Protein AF-A0A0N0MND9-F1 (afdb_monomer_lite)

Secondary structure (DSSP, 8-state):
--SHHHHS-EEEE--SHHHHHHHHHHHHTT--S-EEEE-SSSSPPB-HHHIIIIITTTSS-GGGG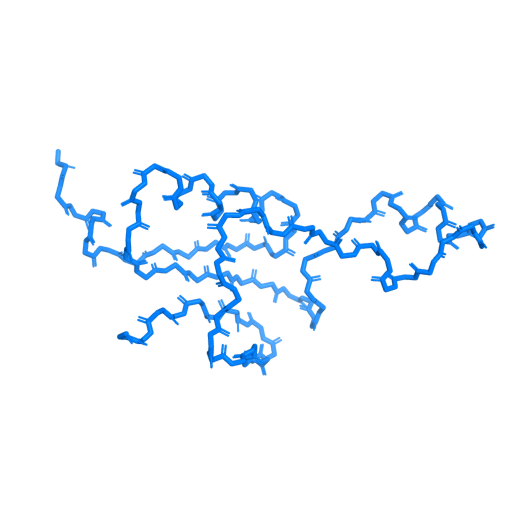BPP--S----SS----BTTBEEE----

pLDDT: mean 70.44, std 19.64, range [26.97, 93.56]

Radius of gyration: 14.97 Å; chains: 1; bounding box: 37×29×36 Å

Structure (mmCIF, N/CA/C/O backbone):
data_AF-A0A0N0MND9-F1
#
_entry.id   AF-A0A0N0MND9-F1
#
loop_
_atom_site.group_PDB
_atom_site.id
_atom_site.type_symbol
_atom_site.label_atom_id
_atom_site.label_alt_id
_atom_site.label_comp_id
_atom_site.label_asym_id
_atom_site.label_entity_id
_atom_site.label_seq_id
_atom_site.pdbx_PDB_ins_code
_atom_site.Cartn_x
_atom_site.Cartn_y
_atom_site.Cartn_z
_atom_site.occupancy
_atom_site.B_iso_or_equiv
_atom_site.auth_seq_id
_atom_site.auth_comp_id
_atom_site.auth_asym_id
_atom_site.auth_atom_id
_atom_site.pdbx_PDB_model_num
ATOM 1 N N . MET A 1 1 ? -15.531 13.691 19.437 1.00 42.97 1 MET A N 1
ATOM 2 C CA . MET A 1 1 ? -15.951 12.280 19.313 1.00 42.97 1 MET A CA 1
ATOM 3 C C . MET A 1 1 ? -14.716 11.373 19.263 1.00 42.97 1 MET A C 1
ATOM 5 O O . MET A 1 1 ? -14.219 11.138 18.173 1.00 42.97 1 MET A O 1
ATOM 9 N N . PRO A 1 2 ? -14.157 10.914 20.400 1.00 46.03 2 PRO A N 1
ATOM 10 C CA . PRO A 1 2 ? -12.950 10.075 20.439 1.00 46.03 2 PRO A CA 1
ATOM 11 C C . PRO A 1 2 ? -13.232 8.607 20.846 1.00 46.03 2 PRO A C 1
ATOM 13 O O . PRO A 1 2 ? -12.469 8.014 21.604 1.00 46.03 2 PRO A O 1
ATOM 16 N N . GLY A 1 3 ? -14.337 8.025 20.363 1.00 52.75 3 GLY A N 1
ATOM 17 C CA . GLY A 1 3 ? -14.714 6.620 20.624 1.00 52.75 3 GLY A CA 1
ATOM 18 C C . GLY A 1 3 ? -14.934 5.774 19.364 1.00 52.75 3 GLY A C 1
ATOM 19 O O . GLY A 1 3 ? -14.597 4.599 19.354 1.00 52.75 3 GLY A O 1
ATOM 20 N N . ASP A 1 4 ? -15.394 6.385 18.271 1.00 59.38 4 ASP A N 1
ATOM 21 C CA . ASP A 1 4 ? -15.948 5.669 17.109 1.00 59.38 4 ASP A CA 1
ATOM 22 C C . ASP A 1 4 ? -14.901 4.925 16.259 1.00 59.38 4 ASP A C 1
ATOM 24 O O . ASP A 1 4 ? -15.165 3.880 15.673 1.00 59.38 4 ASP A O 1
ATOM 28 N N . LEU A 1 5 ? -13.664 5.429 16.219 1.00 59.22 5 LEU A N 1
ATOM 29 C CA . LEU A 1 5 ? -12.577 4.790 15.468 1.00 59.22 5 LEU A CA 1
ATOM 30 C C . LEU A 1 5 ? -12.049 3.524 16.151 1.00 59.22 5 LEU A C 1
ATOM 32 O O . LEU A 1 5 ? -11.517 2.657 15.469 1.00 59.22 5 LEU A O 1
ATOM 36 N N . LYS A 1 6 ? -12.187 3.387 17.476 1.00 56.34 6 LYS A N 1
ATOM 37 C CA . LYS A 1 6 ? -11.677 2.200 18.183 1.00 56.34 6 LYS A CA 1
ATOM 38 C C . LYS A 1 6 ? -12.487 0.942 17.868 1.00 56.34 6 LYS A C 1
ATOM 40 O O . LYS A 1 6 ? -11.897 -0.134 17.878 1.00 56.34 6 LYS A O 1
ATOM 45 N N . ASP A 1 7 ? -13.750 1.101 17.475 1.00 64.50 7 ASP A N 1
ATOM 46 C CA . ASP A 1 7 ? -14.653 0.023 17.041 1.00 64.50 7 ASP A CA 1
ATOM 47 C C . ASP A 1 7 ? -14.941 0.055 15.521 1.00 64.50 7 ASP A C 1
ATOM 49 O O . ASP A 1 7 ? -15.577 -0.844 14.968 1.00 64.50 7 ASP A O 1
ATOM 53 N N . GLY A 1 8 ? -14.463 1.093 14.826 1.00 70.44 8 GLY A N 1
ATOM 54 C CA . GLY A 1 8 ? -14.685 1.323 13.401 1.00 70.44 8 GLY A CA 1
ATOM 55 C C . GLY A 1 8 ? 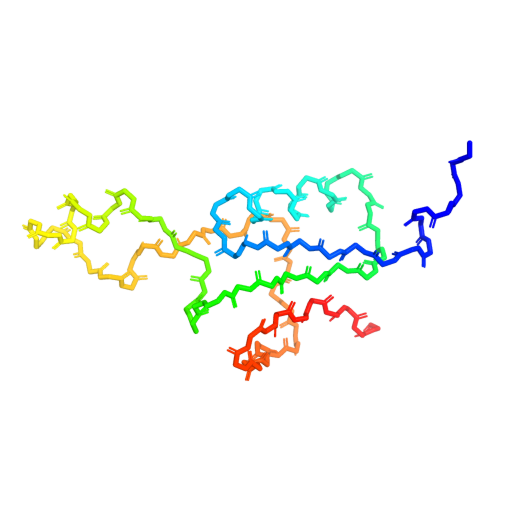-13.753 0.524 12.485 1.00 70.44 8 GLY A C 1
ATOM 56 O O . GLY A 1 8 ? -12.640 0.146 12.843 1.00 70.44 8 GLY A O 1
ATOM 57 N N . ARG A 1 9 ? -14.186 0.290 11.242 1.00 82.50 9 ARG A N 1
ATOM 58 C CA . ARG A 1 9 ? -13.359 -0.335 10.197 1.00 82.50 9 ARG A CA 1
ATOM 59 C C . ARG A 1 9 ? -12.687 0.736 9.339 1.00 82.50 9 ARG A C 1
ATOM 61 O O . ARG A 1 9 ? -13.367 1.608 8.808 1.00 82.50 9 ARG A O 1
ATOM 68 N N . VAL A 1 10 ? -11.377 0.614 9.124 1.00 84.38 10 VAL A N 1
ATOM 69 C CA . VAL A 1 10 ? -10.621 1.449 8.176 1.00 84.38 10 VAL A CA 1
ATOM 70 C C . VAL A 1 10 ? -10.290 0.644 6.921 1.00 84.38 10 VAL A C 1
ATOM 72 O O . VAL A 1 10 ? -9.811 -0.487 7.005 1.00 84.38 10 VAL A O 1
ATOM 75 N N . VAL A 1 11 ? -10.538 1.237 5.753 1.00 86.25 11 VAL A N 1
ATOM 76 C CA . VAL A 1 11 ? -10.201 0.668 4.442 1.00 86.25 11 VAL A CA 1
ATOM 77 C C . VAL A 1 11 ? -9.222 1.604 3.737 1.00 86.25 11 VAL A C 1
ATOM 79 O O . VAL A 1 11 ? -9.524 2.773 3.513 1.00 86.25 11 VAL A O 1
ATOM 82 N N . ILE A 1 12 ? -8.049 1.086 3.382 1.00 85.56 12 ILE A N 1
ATOM 83 C CA . ILE A 1 12 ? -6.984 1.793 2.672 1.00 85.56 12 ILE A CA 1
ATOM 84 C C . ILE A 1 12 ? -6.987 1.315 1.225 1.00 85.56 12 ILE A C 1
ATOM 86 O O . ILE A 1 12 ? -6.629 0.173 0.942 1.00 85.56 12 ILE A O 1
ATOM 90 N N . VAL A 1 13 ? -7.369 2.188 0.296 1.00 86.38 13 VAL A N 1
ATOM 91 C CA . VAL A 1 13 ? -7.343 1.879 -1.138 1.00 86.38 13 VAL A CA 1
ATOM 92 C C . VAL A 1 13 ? -6.007 2.329 -1.726 1.00 86.38 13 VAL A C 1
ATOM 94 O O . VAL A 1 13 ? -5.714 3.518 -1.810 1.00 86.38 13 VAL A O 1
ATOM 97 N N . GLY A 1 14 ? -5.192 1.354 -2.118 1.00 80.62 14 GLY A N 1
ATOM 98 C CA . GLY A 1 14 ? -3.861 1.511 -2.693 1.00 80.62 14 GLY A CA 1
ATOM 99 C C . GLY A 1 14 ? -2.809 0.707 -1.930 1.00 80.62 14 GLY A C 1
ATOM 100 O O . GLY A 1 14 ? -2.177 1.233 -1.018 1.00 80.62 14 GLY A O 1
ATOM 101 N N . ALA A 1 15 ? -2.546 -0.535 -2.351 1.00 77.00 15 ALA A N 1
ATOM 102 C CA . ALA A 1 15 ? -1.505 -1.417 -1.795 1.00 77.00 15 ALA A CA 1
ATOM 103 C C . ALA A 1 15 ? -0.075 -1.018 -2.235 1.00 77.00 15 ALA A C 1
ATOM 105 O O . ALA A 1 15 ? 0.715 -1.829 -2.706 1.00 77.00 15 ALA A O 1
ATOM 106 N N . SER A 1 16 ? 0.243 0.271 -2.120 1.00 81.62 16 SER A N 1
ATOM 107 C CA . SER A 1 16 ? 1.551 0.854 -2.431 1.00 81.62 16 SER A CA 1
ATOM 108 C C . SER A 1 16 ? 2.297 1.234 -1.151 1.00 81.62 16 SER A C 1
ATOM 110 O O . SER A 1 16 ? 1.786 1.049 -0.047 1.00 81.62 16 SER A O 1
ATOM 112 N N . LEU A 1 17 ? 3.477 1.847 -1.289 1.00 85.56 17 LEU A N 1
ATOM 113 C CA . LEU A 1 17 ? 4.217 2.416 -0.160 1.00 85.56 17 LEU A CA 1
ATOM 114 C C . LEU A 1 17 ? 3.356 3.339 0.708 1.00 85.56 17 LEU A C 1
ATOM 116 O O . LEU A 1 17 ? 3.400 3.229 1.926 1.00 85.56 17 LEU A O 1
ATOM 120 N N . ALA A 1 18 ? 2.556 4.217 0.099 1.00 86.38 18 ALA A N 1
ATOM 121 C CA . ALA A 1 18 ? 1.720 5.146 0.853 1.00 86.38 18 ALA A CA 1
ATOM 122 C C . ALA A 1 18 ? 0.666 4.411 1.696 1.00 86.38 18 ALA A C 1
ATOM 124 O O . ALA A 1 18 ? 0.488 4.729 2.868 1.00 86.38 18 ALA A O 1
ATOM 125 N N . GLY A 1 19 ? 0.014 3.392 1.126 1.00 86.12 19 GLY A N 1
ATOM 126 C CA . GLY A 1 19 ? -0.976 2.594 1.849 1.00 86.12 19 GLY A CA 1
ATOM 127 C C . GLY A 1 19 ? -0.355 1.743 2.952 1.00 86.12 19 GLY A C 1
ATOM 128 O O . GLY A 1 19 ? -0.914 1.659 4.042 1.00 86.12 19 GLY A O 1
ATOM 129 N N . LEU A 1 20 ? 0.832 1.179 2.702 1.00 85.50 20 LEU A N 1
ATOM 130 C CA . LEU A 1 20 ? 1.594 0.449 3.713 1.00 85.50 20 LEU A CA 1
ATOM 131 C C . LEU A 1 20 ? 1.966 1.361 4.889 1.00 85.50 20 LEU A C 1
ATOM 133 O O . LEU A 1 20 ? 1.679 1.022 6.031 1.00 85.50 20 LEU A O 1
ATOM 137 N N . ARG A 1 21 ? 2.528 2.548 4.618 1.00 87.75 21 ARG A N 1
ATOM 138 C CA . ARG A 1 21 ? 2.897 3.506 5.673 1.00 87.75 21 ARG A CA 1
ATOM 139 C C . ARG A 1 21 ? 1.684 4.036 6.432 1.00 87.75 21 ARG A C 1
ATOM 141 O O . ARG A 1 21 ? 1.761 4.210 7.640 1.00 87.75 21 ARG A O 1
ATOM 148 N N . ALA A 1 22 ? 0.555 4.252 5.757 1.00 88.00 22 ALA A N 1
ATOM 149 C CA . ALA A 1 22 ? -0.689 4.628 6.423 1.00 88.00 22 ALA A CA 1
ATOM 150 C C . ALA A 1 22 ? -1.188 3.521 7.368 1.00 88.00 22 ALA A C 1
ATOM 152 O O . ALA A 1 22 ? -1.623 3.811 8.480 1.00 88.00 22 ALA A O 1
ATOM 153 N N . ALA A 1 23 ? -1.095 2.255 6.949 1.00 84.44 23 ALA A N 1
ATOM 154 C CA . ALA A 1 23 ? -1.456 1.120 7.792 1.00 84.44 23 ALA A CA 1
ATOM 155 C C . ALA A 1 23 ? -0.545 1.006 9.022 1.00 84.44 23 ALA A C 1
ATOM 157 O O . ALA A 1 23 ? -1.043 0.800 10.128 1.00 84.44 23 ALA A O 1
ATOM 158 N N . GLU A 1 24 ? 0.767 1.163 8.837 1.00 85.00 24 GLU A N 1
ATOM 159 C CA . GLU A 1 24 ? 1.750 1.160 9.925 1.00 85.00 24 GLU A CA 1
ATOM 160 C C . GLU A 1 24 ? 1.494 2.298 10.913 1.00 85.00 24 GLU A C 1
ATOM 162 O O . GLU A 1 24 ? 1.334 2.030 12.100 1.00 85.00 24 GLU A O 1
ATOM 167 N N . ALA A 1 25 ? 1.334 3.532 10.427 1.00 87.31 25 ALA A N 1
ATOM 168 C CA . ALA A 1 25 ? 1.054 4.690 11.270 1.00 87.31 25 ALA A CA 1
ATOM 169 C C . ALA A 1 25 ? -0.221 4.494 12.102 1.00 87.31 25 ALA A C 1
ATOM 171 O O . ALA A 1 25 ? -0.226 4.740 13.303 1.00 87.31 25 ALA A O 1
ATOM 172 N N . LEU A 1 26 ? -1.296 3.963 11.504 1.00 84.19 26 LEU A N 1
ATOM 173 C CA . LEU A 1 26 ? -2.515 3.641 12.250 1.00 84.19 26 LEU A CA 1
ATOM 174 C C . LEU A 1 26 ? -2.244 2.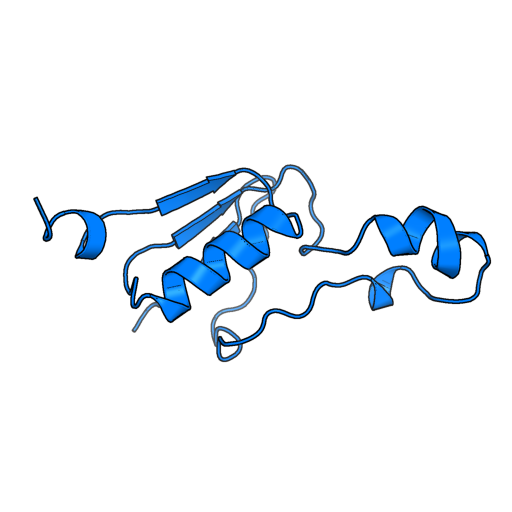635 13.376 1.00 84.19 26 LEU A C 1
ATOM 176 O O . LEU A 1 26 ? -2.777 2.783 14.475 1.00 84.19 26 LEU A O 1
ATOM 180 N N . ARG A 1 27 ? -1.415 1.615 13.134 1.00 82.19 27 ARG A N 1
ATOM 181 C CA . ARG A 1 27 ? -1.057 0.630 14.164 1.00 82.19 27 ARG A CA 1
ATOM 182 C C . ARG A 1 27 ? -0.177 1.227 15.261 1.00 82.19 27 ARG A C 1
ATOM 184 O O . ARG A 1 27 ? -0.417 0.910 16.425 1.00 82.19 27 ARG A O 1
ATOM 191 N N . GLU A 1 28 ? 0.788 2.070 14.911 1.00 83.06 28 GLU A N 1
ATOM 192 C CA . GLU A 1 28 ? 1.660 2.773 15.862 1.00 83.06 28 GLU A CA 1
ATOM 193 C C . GLU A 1 28 ? 0.866 3.724 16.767 1.00 83.06 28 GLU A C 1
ATOM 195 O O . GLU A 1 28 ? 1.070 3.734 17.978 1.00 83.06 28 GLU A O 1
ATOM 200 N N . GLU A 1 29 ? -0.129 4.416 16.210 1.00 84.38 29 GLU A N 1
ATOM 201 C CA . GLU A 1 29 ? -1.056 5.298 16.937 1.00 84.38 29 GLU A CA 1
ATOM 202 C C . GLU A 1 29 ? -2.109 4.532 17.771 1.00 84.38 29 GLU A C 1
ATOM 204 O O . GLU A 1 29 ? -3.019 5.115 18.365 1.00 84.38 29 GLU A O 1
ATOM 209 N N . GLY A 1 30 ? -2.015 3.200 17.836 1.00 81.06 30 GLY A N 1
ATOM 210 C CA . GLY A 1 30 ? -2.870 2.372 18.684 1.00 81.06 30 GLY A CA 1
ATOM 211 C C . GLY A 1 30 ? -4.232 2.021 18.082 1.00 81.06 30 GLY A C 1
ATOM 212 O O . GLY A 1 30 ? -5.132 1.603 18.816 1.00 81.06 30 GLY A O 1
ATOM 213 N N . PHE A 1 31 ? -4.413 2.130 16.761 1.00 79.06 31 PHE A N 1
ATOM 214 C CA . PHE A 1 31 ? -5.598 1.599 16.086 1.00 79.06 31 PHE A CA 1
ATOM 215 C C . PHE A 1 31 ? -5.577 0.067 16.135 1.00 79.06 31 PHE A C 1
ATOM 217 O O . PHE A 1 31 ? -4.832 -0.613 15.420 1.00 79.06 31 PHE A O 1
ATOM 224 N N . THR A 1 32 ? -6.405 -0.515 16.995 1.00 77.88 32 THR A N 1
ATOM 225 C CA . THR A 1 32 ? -6.473 -1.969 17.200 1.00 77.88 32 THR A CA 1
ATOM 226 C C . THR A 1 32 ? -7.522 -2.650 16.337 1.00 77.88 32 THR A C 1
ATOM 228 O O . THR A 1 32 ? -7.404 -3.853 16.098 1.00 77.88 32 THR A O 1
ATOM 231 N N . SER A 1 33 ? -8.464 -1.869 15.815 1.00 80.75 33 SER A N 1
ATOM 232 C CA . SER A 1 33 ? -9.629 -2.315 15.063 1.00 80.75 33 SER A CA 1
ATOM 233 C C . SER A 1 33 ? -9.315 -2.865 13.661 1.00 80.75 33 SER A C 1
ATOM 235 O O . SER A 1 33 ? -8.149 -3.029 13.263 1.00 80.75 33 SER A O 1
ATOM 237 N N . SER A 1 34 ? -10.374 -3.210 12.921 1.00 81.31 34 SER A N 1
ATOM 238 C CA . SER A 1 34 ? -10.299 -3.798 11.578 1.00 81.31 34 SER A CA 1
ATOM 239 C C . SER A 1 34 ? -9.660 -2.826 10.584 1.00 81.31 34 SER A C 1
ATOM 241 O O . SER A 1 34 ? -10.189 -1.742 10.341 1.00 81.31 34 SER A O 1
ATOM 243 N N . LEU A 1 35 ? -8.565 -3.251 9.952 1.00 80.06 35 LEU A N 1
ATOM 244 C CA . LEU A 1 35 ? -7.853 -2.491 8.926 1.00 80.06 35 LEU A CA 1
ATOM 245 C C . LEU A 1 35 ? -7.766 -3.346 7.661 1.00 80.06 35 LEU A C 1
ATOM 247 O O . LEU A 1 35 ? -7.323 -4.485 7.719 1.00 80.06 35 LEU A O 1
ATOM 251 N N . VAL A 1 36 ? -8.216 -2.824 6.527 1.00 82.81 36 VAL A N 1
ATOM 252 C CA . VAL A 1 36 ? -8.256 -3.555 5.251 1.00 82.81 36 VAL A CA 1
ATOM 253 C C . VAL A 1 36 ? -7.479 -2.761 4.215 1.00 82.81 36 VAL A C 1
ATOM 255 O O . VAL A 1 36 ? -7.715 -1.568 4.063 1.00 82.81 36 VAL A O 1
ATOM 258 N N . GLY A 1 37 ? -6.560 -3.406 3.503 1.00 79.94 37 GLY A N 1
ATOM 259 C CA . GLY A 1 37 ? -5.879 -2.826 2.348 1.00 79.94 37 GLY A CA 1
ATOM 260 C C . GLY A 1 37 ? -6.550 -3.286 1.057 1.00 79.94 37 GLY A C 1
ATOM 261 O O . GLY A 1 37 ? -6.953 -4.429 0.931 1.00 79.94 37 GLY A O 1
ATOM 262 N N . VAL A 1 38 ? -6.681 -2.438 0.053 1.00 81.81 38 VAL A N 1
ATOM 263 C CA . VAL A 1 38 ? -7.266 -2.815 -1.242 1.00 81.81 38 VAL A CA 1
ATOM 264 C C . VAL A 1 38 ? -6.269 -2.426 -2.315 1.00 81.81 38 VAL A C 1
ATOM 266 O O . VAL A 1 38 ? -5.874 -1.269 -2.410 1.00 81.81 38 VAL A O 1
ATOM 269 N N . GLY A 1 39 ? -5.811 -3.391 -3.102 1.00 80.56 39 GLY A N 1
ATOM 270 C CA . GLY A 1 39 ? -4.883 -3.171 -4.205 1.00 80.56 39 GLY A CA 1
ATOM 271 C C . GLY A 1 39 ? -5.457 -3.772 -5.474 1.00 80.56 39 GLY A C 1
ATOM 272 O O . GLY A 1 39 ? -6.024 -4.857 -5.428 1.00 80.56 39 GLY A O 1
ATOM 273 N N . GLY A 1 40 ? -5.307 -3.070 -6.596 1.00 77.50 40 GLY A N 1
ATOM 274 C CA . GLY A 1 40 ? -5.704 -3.584 -7.912 1.00 77.50 40 GLY A CA 1
ATOM 275 C C . GLY A 1 40 ? -4.674 -4.524 -8.542 1.00 77.50 40 GLY A C 1
ATOM 276 O O . GLY A 1 40 ? -4.869 -4.980 -9.661 1.00 77.50 40 GLY A O 1
ATOM 277 N N . GLU A 1 41 ? -3.563 -4.779 -7.853 1.00 78.31 41 GLU A N 1
ATOM 278 C CA . GLU A 1 41 ? -2.487 -5.646 -8.318 1.00 78.31 41 GLU A CA 1
ATOM 279 C C . GLU A 1 41 ? -2.430 -6.898 -7.442 1.00 78.31 41 GLU A C 1
ATOM 281 O O . GLU A 1 41 ? -2.590 -6.773 -6.228 1.00 78.31 41 GLU A O 1
ATOM 286 N N . PRO A 1 42 ? -2.156 -8.083 -8.016 1.00 74.50 42 PRO A N 1
ATOM 287 C CA . PRO A 1 42 ? -2.090 -9.344 -7.274 1.00 74.50 42 PRO A CA 1
ATOM 288 C C . PRO A 1 42 ? -0.781 -9.510 -6.482 1.00 74.50 42 PRO A C 1
ATOM 290 O O . PRO A 1 42 ? -0.540 -10.564 -5.898 1.00 74.50 42 PRO A O 1
ATOM 293 N N . HIS A 1 43 ? 0.086 -8.496 -6.490 1.00 77.19 43 HIS A N 1
ATOM 294 C CA . HIS A 1 43 ? 1.395 -8.531 -5.852 1.00 77.1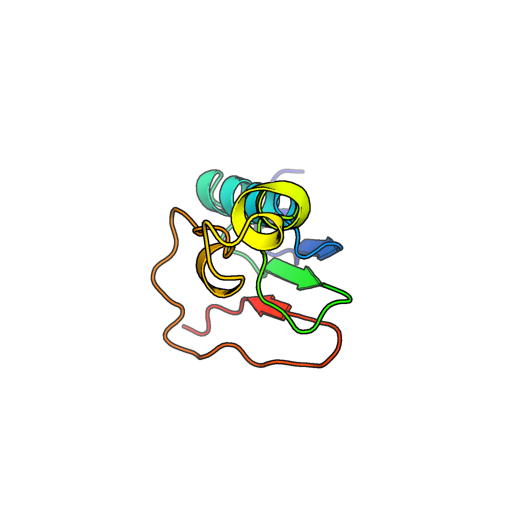9 43 HIS A CA 1
ATOM 295 C C . HIS A 1 43 ? 1.342 -7.854 -4.474 1.00 77.19 43 HIS A C 1
ATOM 297 O O . HIS A 1 43 ? 0.654 -6.839 -4.321 1.00 77.19 43 HIS A O 1
ATOM 303 N N . PRO A 1 44 ? 2.110 -8.348 -3.487 1.00 75.75 44 PRO A N 1
ATOM 304 C CA . PRO A 1 44 ? 2.339 -7.624 -2.242 1.00 75.75 44 PRO A CA 1
ATOM 305 C C . PRO A 1 44 ? 2.908 -6.218 -2.497 1.00 75.75 44 PRO A C 1
ATOM 307 O O . PRO A 1 44 ? 3.554 -6.008 -3.526 1.00 75.75 44 PRO A O 1
ATOM 310 N N . PRO A 1 45 ? 2.745 -5.258 -1.566 1.00 81.19 45 PRO A N 1
ATOM 311 C CA . PRO A 1 45 ? 3.281 -3.911 -1.727 1.00 81.19 45 PRO A CA 1
ATOM 312 C C . PRO A 1 45 ? 4.781 -3.914 -2.038 1.00 81.19 45 PRO A C 1
ATOM 314 O O . PRO A 1 45 ? 5.589 -4.459 -1.285 1.00 81.19 45 PRO A O 1
ATOM 317 N N . TYR A 1 46 ? 5.163 -3.266 -3.136 1.00 85.31 46 TYR A N 1
ATOM 318 C CA . TYR A 1 46 ? 6.541 -3.237 -3.616 1.00 85.31 46 TYR A CA 1
ATOM 319 C C . TYR A 1 46 ? 6.971 -1.826 -4.052 1.00 85.31 46 TYR A C 1
ATOM 321 O O . TYR A 1 46 ? 6.170 -0.941 -4.374 1.00 85.31 46 TYR A O 1
ATOM 329 N N . GLY A 1 47 ? 8.281 -1.597 -4.043 1.00 84.38 47 GLY A N 1
ATOM 330 C CA . GLY A 1 47 ? 8.921 -0.347 -4.412 1.00 84.38 47 GLY A CA 1
ATOM 331 C C . GLY A 1 47 ? 9.074 -0.207 -5.923 1.00 84.38 47 GLY A C 1
ATOM 332 O O . GLY A 1 47 ? 10.077 -0.620 -6.503 1.00 84.38 47 GLY A O 1
ATOM 333 N N . ARG A 1 48 ? 8.134 0.488 -6.566 1.00 87.50 48 ARG A N 1
ATOM 334 C CA . ARG A 1 48 ? 8.209 0.829 -8.001 1.00 87.50 48 ARG A CA 1
ATOM 335 C C . ARG A 1 48 ? 9.514 1.521 -8.443 1.00 87.50 48 ARG A C 1
ATOM 337 O O . ARG A 1 48 ? 9.981 1.213 -9.538 1.00 87.50 48 ARG A O 1
ATOM 344 N N . PRO A 1 49 ? 10.161 2.405 -7.648 1.00 87.31 49 PRO A N 1
ATOM 345 C CA . PRO A 1 49 ? 11.408 3.049 -8.072 1.00 87.31 49 PRO A CA 1
ATOM 346 C C . PRO A 1 49 ? 12.566 2.084 -8.348 1.00 87.31 49 PRO A C 1
ATOM 348 O O . PRO A 1 49 ? 13.455 2.437 -9.126 1.00 87.31 49 PRO A O 1
ATOM 351 N N . ALA A 1 50 ? 12.577 0.906 -7.711 1.00 83.38 50 ALA A N 1
ATOM 352 C CA . ALA A 1 50 ? 13.591 -0.119 -7.938 1.00 83.38 50 ALA A CA 1
ATOM 353 C C . ALA A 1 50 ? 13.392 -0.824 -9.289 1.00 83.38 50 ALA A C 1
ATOM 355 O O . ALA A 1 50 ? 14.381 -1.179 -9.933 1.00 83.38 50 ALA A O 1
ATOM 356 N N . LEU A 1 51 ? 12.141 -0.934 -9.758 1.00 86.62 51 LEU A N 1
ATOM 357 C CA . LEU A 1 51 ? 11.815 -1.558 -11.040 1.00 86.62 51 LEU A CA 1
ATOM 358 C C . LEU A 1 51 ? 12.441 -0.816 -12.221 1.00 86.62 51 LEU A C 1
ATOM 360 O O . LEU A 1 51 ? 13.104 -1.427 -13.048 1.00 86.62 51 LEU A O 1
ATOM 364 N N . SER A 1 52 ? 12.308 0.511 -12.268 1.00 87.75 52 SER A N 1
ATOM 365 C CA . SER A 1 52 ? 12.837 1.323 -13.375 1.00 87.75 52 SER A CA 1
ATOM 366 C C . SER A 1 52 ? 14.344 1.600 -13.280 1.00 87.75 52 SER A C 1
ATOM 368 O O . SER A 1 52 ? 14.872 2.374 -14.076 1.00 87.75 52 SER A O 1
ATOM 370 N N . LYS A 1 53 ? 15.020 1.071 -12.252 1.00 88.62 53 LYS A N 1
ATOM 371 C CA . LYS A 1 53 ? 16.442 1.312 -11.984 1.00 88.62 53 LYS A CA 1
ATOM 372 C C . LYS A 1 53 ? 17.172 -0.010 -11.810 1.00 88.62 53 LYS A C 1
ATOM 374 O O . LYS A 1 53 ? 17.632 -0.581 -12.786 1.00 88.62 53 LYS A O 1
ATOM 379 N N . GLN A 1 54 ? 17.273 -0.503 -10.579 1.00 89.44 54 GLN A N 1
ATOM 380 C CA . GLN A 1 54 ? 18.115 -1.655 -10.264 1.00 89.44 54 GLN A CA 1
ATOM 381 C C . GLN A 1 54 ? 17.646 -2.922 -10.982 1.00 89.44 54 GLN A C 1
ATOM 383 O O . GLN A 1 54 ? 18.484 -3.648 -11.503 1.00 89.44 54 GLN A O 1
ATOM 388 N N . VAL A 1 55 ? 16.333 -3.147 -11.080 1.00 90.31 55 VAL A N 1
ATOM 389 C CA . VAL A 1 55 ? 15.791 -4.320 -11.783 1.00 90.31 55 VAL A CA 1
ATOM 390 C C . VAL A 1 55 ? 15.982 -4.195 -13.291 1.00 90.31 55 VAL A C 1
ATOM 392 O O . VAL A 1 55 ? 16.513 -5.110 -13.911 1.00 90.31 55 VAL A O 1
ATOM 395 N N . LEU A 1 56 ? 15.642 -3.044 -13.881 1.00 91.00 56 LEU A N 1
ATOM 396 C CA . LEU A 1 56 ? 15.832 -2.812 -15.317 1.00 91.00 56 LEU A CA 1
ATOM 397 C C . LEU A 1 56 ? 17.305 -2.910 -15.749 1.00 91.00 56 LEU A C 1
ATOM 399 O O . LEU A 1 56 ? 17.598 -3.344 -16.857 1.00 91.00 56 LEU A O 1
ATOM 403 N 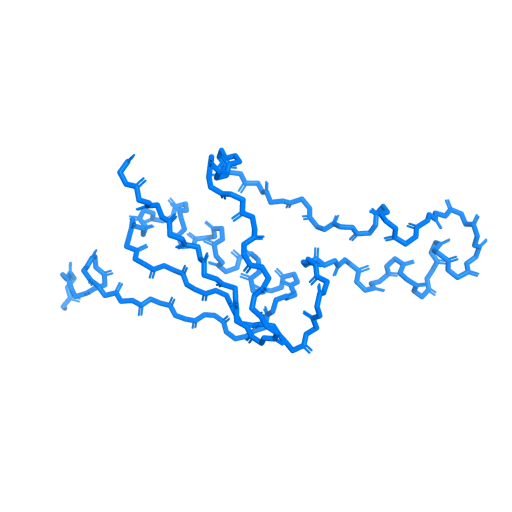N . LEU A 1 57 ? 18.234 -2.533 -14.868 1.00 93.56 57 LEU A N 1
ATOM 404 C CA . LEU A 1 57 ? 19.678 -2.626 -15.095 1.00 93.56 57 LEU A CA 1
ATOM 405 C C . LEU A 1 57 ? 20.270 -4.003 -14.732 1.00 93.56 57 LEU A C 1
ATOM 407 O O . LEU A 1 57 ? 21.489 -4.156 -14.781 1.00 93.56 57 LEU A O 1
ATOM 411 N N . GLY A 1 58 ? 19.449 -4.979 -14.326 1.00 89.62 58 GLY A N 1
ATOM 412 C CA . GLY A 1 58 ? 19.892 -6.330 -13.957 1.00 89.62 58 GLY A CA 1
ATOM 413 C C . GLY A 1 58 ? 20.707 -6.411 -12.659 1.00 89.62 58 GLY A C 1
ATOM 414 O O . GLY A 1 58 ? 21.400 -7.395 -12.424 1.00 89.62 58 GLY A O 1
ATOM 415 N N . ARG A 1 59 ? 20.655 -5.376 -11.814 1.00 90.44 59 ARG A N 1
ATOM 416 C CA . ARG A 1 59 ? 21.400 -5.271 -10.544 1.00 90.44 59 ARG A CA 1
ATOM 417 C C . ARG A 1 59 ? 20.612 -5.774 -9.332 1.00 90.44 59 ARG A C 1
ATOM 419 O O . ARG A 1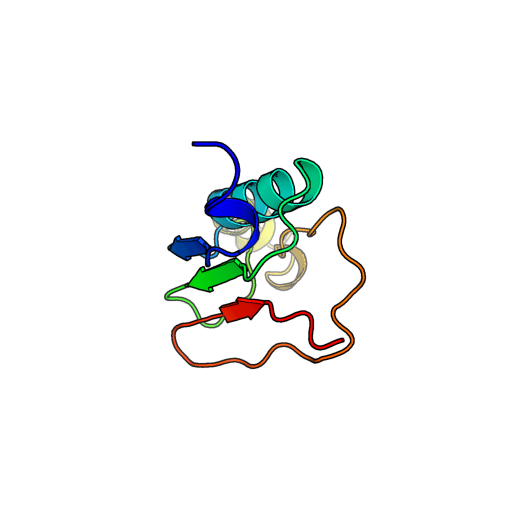 59 ? 21.177 -5.895 -8.251 1.00 90.44 59 ARG A O 1
ATOM 426 N N . ALA A 1 60 ? 19.318 -6.027 -9.501 1.00 87.81 60 ALA A N 1
ATOM 427 C CA . ALA A 1 60 ? 18.421 -6.582 -8.493 1.00 87.81 60 ALA A CA 1
ATOM 428 C C . ALA A 1 60 ? 17.332 -7.423 -9.175 1.00 87.81 60 ALA A C 1
ATOM 430 O O . ALA A 1 60 ? 17.026 -7.207 -10.347 1.00 87.81 60 ALA A O 1
ATOM 431 N N . THR A 1 61 ? 16.718 -8.352 -8.446 1.00 87.75 61 THR A N 1
ATOM 432 C CA . THR A 1 61 ? 15.570 -9.127 -8.943 1.00 87.75 61 THR A CA 1
ATOM 433 C C . THR A 1 61 ? 14.256 -8.476 -8.513 1.00 87.75 61 THR A C 1
ATOM 435 O O . THR A 1 61 ? 14.203 -7.784 -7.494 1.00 87.75 61 THR A O 1
ATOM 438 N N . ALA A 1 62 ? 13.176 -8.684 -9.272 1.00 82.44 62 ALA A N 1
ATOM 439 C CA . ALA A 1 62 ? 11.863 -8.112 -8.953 1.00 82.44 62 ALA A CA 1
ATOM 440 C C . ALA A 1 62 ? 11.377 -8.512 -7.545 1.00 82.44 62 ALA A C 1
ATOM 442 O O . ALA A 1 62 ? 10.830 -7.676 -6.825 1.00 82.44 62 ALA A O 1
ATOM 443 N N . ASP A 1 63 ? 11.686 -9.733 -7.109 1.00 84.62 63 ASP A N 1
ATOM 444 C CA . ASP A 1 63 ? 11.312 -10.257 -5.788 1.00 84.62 63 ASP A CA 1
ATOM 445 C C . ASP A 1 63 ? 11.951 -9.479 -4.626 1.00 84.62 63 ASP A C 1
ATOM 447 O O . ASP A 1 63 ? 11.397 -9.413 -3.532 1.00 84.62 63 ASP A O 1
ATOM 451 N N . THR A 1 64 ? 13.089 -8.813 -4.860 1.00 83.12 64 THR A N 1
ATOM 452 C CA . THR A 1 64 ? 13.756 -7.975 -3.843 1.00 83.12 64 THR A CA 1
ATOM 453 C C . THR A 1 64 ? 13.114 -6.601 -3.668 1.00 83.12 64 THR A C 1
ATOM 455 O O . THR A 1 64 ? 13.514 -5.838 -2.792 1.00 83.12 64 THR A O 1
ATOM 458 N N . THR A 1 65 ? 12.121 -6.255 -4.491 1.00 83.81 65 THR A N 1
ATOM 459 C CA . THR A 1 65 ? 11.472 -4.938 -4.433 1.00 83.81 65 THR A CA 1
ATOM 460 C C . THR A 1 65 ? 10.342 -4.856 -3.412 1.00 83.81 65 THR A C 1
ATOM 462 O O . THR A 1 65 ? 9.774 -3.777 -3.239 1.00 83.81 65 THR A O 1
ATOM 465 N N . GLY A 1 66 ? 10.022 -5.954 -2.722 1.00 84.19 66 GLY A N 1
ATOM 466 C CA . GLY A 1 66 ? 9.015 -5.978 -1.664 1.00 84.19 66 GLY A CA 1
ATOM 467 C C . GLY A 1 66 ? 9.291 -4.925 -0.590 1.00 84.19 66 GLY A C 1
ATOM 468 O O . GLY A 1 66 ? 10.426 -4.742 -0.147 1.00 84.19 66 GLY A O 1
ATOM 469 N N . LEU A 1 67 ? 8.251 -4.200 -0.185 1.00 82.31 67 LEU A N 1
ATOM 470 C CA . LEU A 1 67 ? 8.374 -3.206 0.871 1.00 82.31 67 LEU A CA 1
ATOM 471 C C . LEU A 1 67 ? 8.329 -3.902 2.234 1.00 82.31 67 LEU A C 1
ATOM 473 O O . LEU A 1 67 ? 7.374 -4.634 2.505 1.00 82.31 67 LEU A O 1
ATOM 477 N N . PRO A 1 68 ? 9.330 -3.678 3.104 1.00 74.31 68 PRO A N 1
ATOM 478 C CA . PRO A 1 68 ? 9.307 -4.241 4.439 1.00 74.31 68 PRO A CA 1
ATOM 479 C C . PRO A 1 68 ? 8.196 -3.571 5.243 1.00 74.31 68 PRO A C 1
ATOM 481 O O . PRO A 1 68 ? 8.145 -2.343 5.347 1.00 74.31 68 PRO A O 1
ATOM 484 N N . MET A 1 69 ? 7.329 -4.394 5.823 1.00 63.34 69 MET A N 1
ATOM 485 C CA . MET A 1 69 ? 6.370 -3.946 6.819 1.00 63.34 69 MET A CA 1
ATOM 486 C C . MET A 1 69 ? 7.074 -3.918 8.178 1.00 63.34 69 MET A C 1
ATOM 488 O O . MET A 1 69 ? 7.500 -4.957 8.688 1.00 63.34 69 MET A O 1
ATOM 492 N N . HIS A 1 70 ? 7.236 -2.734 8.754 1.00 59.94 70 HIS A N 1
ATOM 493 C CA . HIS A 1 70 ? 7.809 -2.566 10.083 1.00 59.94 70 HIS A CA 1
ATOM 494 C C . HIS A 1 70 ? 6.675 -2.603 11.119 1.00 59.94 70 HIS A C 1
ATOM 496 O O . HIS A 1 70 ? 5.665 -1.928 10.973 1.00 59.94 70 HIS A O 1
ATOM 502 N N . GLY A 1 71 ? 6.812 -3.427 12.164 1.00 49.09 71 GLY A N 1
ATOM 503 C CA . GLY A 1 71 ? 5.933 -3.329 13.337 1.00 49.09 71 GLY A CA 1
ATOM 504 C C . GLY A 1 71 ? 4.697 -4.235 13.399 1.00 49.09 71 GLY A C 1
ATOM 505 O O . GLY A 1 71 ? 3.848 -4.016 14.258 1.00 49.09 71 GLY A O 1
ATOM 506 N N . THR A 1 72 ? 4.586 -5.309 12.610 1.00 40.88 72 THR A N 1
ATOM 507 C CA . THR A 1 72 ? 3.626 -6.383 12.930 1.00 40.88 72 THR A CA 1
ATOM 508 C C . THR A 1 72 ? 4.255 -7.762 12.777 1.00 40.88 72 THR A C 1
ATOM 510 O O . THR A 1 72 ? 4.865 -8.095 11.766 1.00 40.88 72 THR A O 1
ATOM 513 N N . ARG A 1 73 ? 4.122 -8.569 13.834 1.00 39.69 73 ARG A N 1
ATOM 514 C CA . ARG A 1 73 ? 4.309 -10.022 13.807 1.00 39.69 73 ARG A CA 1
ATOM 515 C C . ARG A 1 73 ? 3.596 -10.561 12.568 1.00 39.69 73 ARG A C 1
ATOM 517 O O . ARG A 1 73 ? 2.430 -10.217 12.374 1.00 39.69 73 ARG A O 1
ATOM 524 N N . THR A 1 74 ? 4.290 -11.368 11.766 1.00 39.38 74 THR A N 1
ATOM 525 C CA . THR A 1 74 ? 3.713 -12.116 10.643 1.00 39.38 74 THR A CA 1
ATOM 526 C C . THR A 1 74 ? 2.343 -12.638 11.070 1.00 39.38 74 THR A C 1
ATOM 528 O O . THR A 1 74 ? 2.287 -13.330 12.093 1.00 39.38 74 THR A O 1
ATOM 531 N N . PRO A 1 75 ? 1.237 -12.268 10.401 1.00 41.94 75 PRO A N 1
ATOM 532 C CA . PRO A 1 75 ? -0.054 -12.811 10.772 1.00 41.94 75 PRO A CA 1
ATOM 533 C C . PRO A 1 75 ? 0.053 -14.331 10.654 1.00 41.94 75 PRO A C 1
ATOM 535 O O . PRO A 1 75 ? 0.439 -14.869 9.619 1.00 41.94 75 PRO A O 1
ATOM 538 N N . THR A 1 76 ? -0.232 -15.029 11.750 1.00 36.25 76 THR A N 1
ATOM 539 C CA . THR A 1 76 ? -0.251 -16.496 11.811 1.00 36.25 76 THR A CA 1
ATOM 540 C C . THR A 1 76 ? -1.387 -17.092 10.965 1.00 36.25 76 THR A C 1
ATOM 542 O O . THR A 1 76 ? -1.510 -18.308 10.877 1.00 36.25 76 THR A O 1
ATOM 545 N N . GLY A 1 77 ? -2.197 -16.247 10.316 1.00 35.50 77 GLY A N 1
ATOM 546 C CA . GLY A 1 77 ? -3.087 -16.587 9.212 1.00 35.50 77 GLY A CA 1
ATOM 547 C C . GLY A 1 77 ? -2.511 -16.022 7.918 1.00 35.50 77 GLY A C 1
ATOM 548 O O . GLY A 1 77 ? -2.245 -14.823 7.828 1.00 35.50 77 GLY A O 1
ATOM 549 N N . GLY A 1 78 ? -2.263 -16.904 6.953 1.00 38.84 78 GLY A N 1
ATOM 550 C CA . GLY A 1 78 ? -1.654 -16.565 5.675 1.00 38.84 78 GLY A CA 1
ATOM 551 C C . GLY A 1 78 ? -2.398 -15.473 4.907 1.00 38.84 78 GLY A C 1
ATOM 552 O O . GLY A 1 78 ? -3.564 -15.167 5.147 1.00 38.84 78 GLY A O 1
ATOM 553 N N . TRP A 1 79 ? -1.678 -14.899 3.951 1.00 44.03 79 TRP A N 1
ATOM 554 C CA . TRP A 1 79 ? -2.206 -13.976 2.961 1.00 44.03 79 TRP A CA 1
ATOM 555 C C . TRP A 1 79 ? -3.294 -14.678 2.145 1.00 44.03 79 TRP A C 1
ATOM 557 O O . TRP A 1 79 ? -2.989 -15.487 1.269 1.00 44.03 79 TRP A O 1
ATOM 567 N N . GLU A 1 80 ? -4.561 -14.383 2.419 1.00 41.38 80 GLU A N 1
ATOM 568 C CA . GLU A 1 80 ? -5.633 -14.766 1.507 1.00 41.38 80 GLU A CA 1
ATOM 569 C C . GLU A 1 80 ? -5.661 -13.765 0.348 1.00 41.38 80 GLU A C 1
ATOM 571 O O . GLU A 1 80 ? -6.143 -12.637 0.468 1.00 41.38 80 GLU A O 1
ATOM 576 N N . CYS A 1 81 ? -5.088 -14.183 -0.782 1.00 31.50 81 CYS A N 1
ATOM 577 C CA . CYS A 1 81 ? -5.249 -13.514 -2.067 1.00 31.50 81 CYS A CA 1
ATOM 578 C C . CYS A 1 81 ? -6.718 -13.609 -2.506 1.00 31.50 81 CYS A C 1
ATOM 580 O O . CYS A 1 81 ? -7.112 -14.575 -3.157 1.00 31.50 81 CYS A O 1
ATOM 582 N N . ALA A 1 82 ? -7.524 -12.595 -2.199 1.00 37.00 82 ALA A N 1
ATOM 583 C CA . ALA A 1 82 ? -8.717 -12.307 -2.986 1.00 37.00 82 ALA A CA 1
ATOM 584 C C . ALA A 1 82 ? -8.322 -11.331 -4.114 1.00 37.00 82 ALA A C 1
ATOM 586 O O . ALA A 1 82 ? -7.594 -10.374 -3.848 1.00 37.00 82 ALA A O 1
ATOM 587 N N . PRO A 1 83 ? -8.790 -11.525 -5.361 1.00 35.94 83 PRO A N 1
ATOM 588 C CA . PRO A 1 83 ? -8.282 -10.859 -6.573 1.00 35.94 83 PRO A CA 1
ATOM 589 C C . PRO A 1 83 ? -8.367 -9.319 -6.608 1.00 35.94 83 PRO A C 1
ATOM 591 O O . PRO A 1 83 ? -7.933 -8.712 -7.583 1.00 35.94 83 PRO A O 1
ATOM 594 N N . SER A 1 84 ? -8.907 -8.668 -5.577 1.00 37.00 84 SER A N 1
ATOM 595 C CA . SER A 1 84 ? -8.992 -7.208 -5.503 1.00 37.00 84 SER A CA 1
ATOM 596 C C . SER A 1 84 ? -9.002 -6.630 -4.084 1.00 37.00 84 SER A C 1
ATOM 598 O O . SER A 1 84 ? -9.231 -5.433 -3.943 1.00 37.00 84 SER A O 1
ATOM 600 N N . ALA A 1 85 ? -8.824 -7.425 -3.022 1.00 38.56 85 ALA A N 1
ATOM 601 C CA . ALA A 1 85 ? -8.962 -6.939 -1.645 1.00 38.56 85 ALA A CA 1
ATOM 602 C C . ALA A 1 85 ? -8.087 -7.733 -0.668 1.00 38.56 85 ALA A C 1
ATOM 604 O O . ALA A 1 85 ? -8.174 -8.954 -0.591 1.00 38.56 85 ALA A O 1
ATOM 605 N N . TRP A 1 86 ? -7.281 -7.021 0.114 1.00 53.84 86 TRP A N 1
ATOM 606 C CA . TRP A 1 86 ? -6.381 -7.570 1.123 1.00 53.84 86 TRP A CA 1
ATOM 607 C C . TRP A 1 86 ? -6.966 -7.326 2.514 1.00 53.84 86 TRP A C 1
ATOM 609 O O . TRP A 1 86 ? -7.000 -6.203 3.021 1.00 53.84 86 TRP A O 1
ATOM 619 N N . THR A 1 87 ? -7.426 -8.380 3.178 1.00 48.12 87 THR A N 1
ATOM 620 C CA . THR A 1 87 ? -8.004 -8.237 4.519 1.00 48.12 87 THR A CA 1
ATOM 621 C C . THR A 1 87 ? -6.953 -8.550 5.575 1.00 48.12 87 THR A C 1
ATOM 623 O O . THR A 1 87 ? -6.476 -9.676 5.662 1.00 48.12 87 THR A O 1
ATOM 626 N N . PHE A 1 88 ? -6.605 -7.562 6.406 1.00 46.12 88 PHE A N 1
ATOM 627 C CA . PHE A 1 88 ? -5.801 -7.785 7.604 1.00 46.12 88 PHE A CA 1
ATOM 628 C C . PHE A 1 88 ? -6.750 -7.993 8.788 1.00 46.12 88 PHE A C 1
ATOM 630 O O . PHE A 1 88 ? -7.279 -7.046 9.374 1.00 46.12 88 PHE A O 1
ATOM 637 N N . SER A 1 89 ? -6.990 -9.257 9.127 1.00 42.31 89 SER A N 1
ATOM 638 C CA . SER A 1 89 ? -7.775 -9.640 10.298 1.00 42.31 89 SER A CA 1
ATOM 639 C C . SER A 1 89 ? -6.851 -10.245 11.350 1.00 42.31 89 SER A C 1
ATOM 641 O O . SER A 1 89 ? -6.199 -11.256 11.101 1.00 42.31 89 SER A O 1
ATOM 643 N N . ARG A 1 90 ? -6.797 -9.640 12.543 1.00 36.28 90 ARG A N 1
ATOM 644 C CA . ARG A 1 90 ? -6.390 -10.374 13.745 1.00 36.28 90 ARG A CA 1
ATOM 645 C C . ARG A 1 90 ? -7.622 -11.131 14.210 1.00 36.28 90 ARG A C 1
ATOM 647 O O . ARG A 1 90 ? -8.483 -10.533 14.846 1.00 36.28 90 ARG A O 1
ATOM 654 N N . ASN A 1 91 ? -7.718 -12.410 13.872 1.00 26.97 91 ASN A N 1
ATOM 655 C CA . ASN A 1 91 ? -8.615 -13.283 14.609 1.00 26.97 91 ASN A CA 1
ATOM 656 C C . ASN A 1 91 ? -7.834 -13.815 15.818 1.00 26.97 91 ASN A C 1
ATOM 658 O O . ASN A 1 91 ? -6.849 -14.516 15.608 1.00 26.97 91 ASN A O 1
ATOM 662 N N . ALA A 1 92 ? -8.268 -13.372 17.006 1.00 35.16 92 ALA A N 1
ATOM 663 C CA . ALA A 1 92 ? -7.892 -13.764 18.376 1.00 35.16 92 ALA A CA 1
ATOM 664 C C . ALA A 1 92 ? -6.405 -14.047 18.670 1.00 35.16 92 ALA A C 1
ATOM 666 O O . ALA A 1 92 ? -5.900 -15.137 18.328 1.00 35.16 92 ALA A O 1
#

Sequence (92 aa):
MPGDLKDGRVVIVGASLAGLRAAEALREEGFTSSLVGVGGEPHPPYGRPALSKQVLLGRATADTTGLPMHGTRTPTGGWECAPSAWTFSRNA

Foldseek 3Di:
DPPAQLADAAEAEAQEPVSLVVVLVCVVVPNPYWYKYWHQDQDHYFDPVCCVPCCVVVNDPRVVRHDDRPDDDDQPDDFDRDNTITTDDDDD